Protein AF-A0A2E8LGP4-F1 (afdb_monomer_lite)

Foldseek 3Di:
DDDDDDDDDPVVQVVLQVVQVVVVHGPVVVVVVVVVVVVVVVVVVVVVVVVVVVVVVVVVPPPDDPDDDDDD

Sequence (72 aa):
MANLTLALDDDLLRRARVRAAEQETSVNAVVRELLTTWAAGDRAAAARRRLVGLSVSSAAGSRGAPLPTGLA

Structure (mmCIF, N/CA/C/O backbone):
data_AF-A0A2E8LGP4-F1
#
_entry.id   AF-A0A2E8LGP4-F1
#
loop_
_atom_site.group_PDB
_atom_site.id
_atom_site.type_symbol
_atom_site.label_atom_id
_atom_site.label_alt_id
_atom_site.label_comp_id
_atom_site.label_asym_id
_atom_site.label_entity_id
_atom_site.label_seq_id
_atom_site.pdbx_PDB_ins_code
_atom_site.Cartn_x
_atom_site.Cartn_y
_atom_site.Cartn_z
_atom_site.occupancy
_atom_site.B_iso_or_equiv
_atom_site.auth_seq_id
_atom_site.auth_comp_id
_atom_site.auth_asym_id
_atom_site.auth_atom_id
_atom_site.pdbx_PDB_model_num
ATOM 1 N N . MET A 1 1 ? -7.923 -14.023 -6.633 1.00 61.72 1 MET A N 1
ATOM 2 C CA . MET A 1 1 ? -7.065 -13.215 -5.737 1.00 61.72 1 MET A CA 1
ATOM 3 C C . MET A 1 1 ? -5.952 -14.106 -5.216 1.00 61.72 1 MET A C 1
ATOM 5 O O . MET A 1 1 ? -6.218 -15.282 -5.016 1.00 61.72 1 MET A O 1
ATOM 9 N N . ALA A 1 2 ? -4.738 -13.582 -5.051 1.00 80.94 2 ALA A N 1
ATOM 10 C CA . ALA A 1 2 ? -3.612 -14.314 -4.471 1.00 80.94 2 ALA A CA 1
ATOM 11 C C . ALA A 1 2 ? -3.314 -13.763 -3.070 1.00 80.94 2 ALA A C 1
ATOM 13 O O . ALA A 1 2 ? -3.405 -12.550 -2.868 1.00 80.94 2 ALA A O 1
ATOM 14 N N . ASN A 1 3 ? -2.973 -14.643 -2.129 1.00 87.06 3 ASN A N 1
ATOM 15 C CA . ASN A 1 3 ? -2.592 -14.269 -0.769 1.00 87.06 3 ASN A CA 1
ATOM 16 C C . ASN A 1 3 ? -1.068 -14.294 -0.638 1.00 87.06 3 ASN A C 1
ATOM 18 O O . ASN A 1 3 ? -0.422 -15.235 -1.092 1.00 87.06 3 ASN A O 1
ATOM 22 N N . LEU A 1 4 ? -0.516 -13.261 -0.005 1.00 87.75 4 LEU A N 1
ATOM 23 C CA . LEU A 1 4 ? 0.902 -13.141 0.314 1.00 87.75 4 LEU A CA 1
ATOM 24 C C . LEU A 1 4 ? 1.052 -13.122 1.836 1.00 87.75 4 LEU A C 1
ATOM 26 O O . LEU A 1 4 ? 0.478 -12.257 2.496 1.00 87.75 4 LEU A O 1
ATOM 30 N N . THR A 1 5 ? 1.836 -14.051 2.376 1.00 92.56 5 THR A N 1
ATOM 31 C CA . THR A 1 5 ? 2.208 -14.078 3.795 1.00 92.56 5 THR A CA 1
ATOM 32 C C . THR A 1 5 ? 3.641 -13.580 3.931 1.00 92.56 5 THR A C 1
ATOM 34 O O . THR A 1 5 ? 4.528 -14.068 3.235 1.00 92.56 5 THR A O 1
ATOM 37 N N . LEU A 1 6 ? 3.866 -12.612 4.818 1.00 89.81 6 LEU A N 1
ATOM 38 C CA . LEU A 1 6 ? 5.182 -12.039 5.102 1.00 89.81 6 LEU A CA 1
ATOM 39 C C . LEU A 1 6 ? 5.502 -12.229 6.584 1.00 89.81 6 LEU A C 1
ATOM 41 O O . LEU A 1 6 ? 4.650 -11.962 7.430 1.00 89.81 6 LEU A O 1
ATOM 45 N N . ALA A 1 7 ? 6.726 -12.654 6.888 1.00 94.38 7 ALA A N 1
ATOM 46 C CA . ALA A 1 7 ? 7.263 -12.583 8.241 1.00 94.38 7 ALA A CA 1
ATOM 47 C C . ALA A 1 7 ? 7.816 -11.170 8.474 1.00 94.38 7 ALA A C 1
ATOM 49 O O . ALA A 1 7 ? 8.605 -10.672 7.670 1.00 94.38 7 ALA A O 1
ATOM 50 N N . LEU A 1 8 ? 7.363 -10.515 9.539 1.00 92.75 8 LEU A N 1
ATOM 51 C CA . LEU A 1 8 ? 7.735 -9.153 9.917 1.00 92.75 8 LEU A CA 1
ATOM 52 C C . LEU A 1 8 ? 7.932 -9.118 11.430 1.00 92.75 8 LEU A C 1
ATOM 54 O O . LEU A 1 8 ? 7.224 -9.826 12.143 1.00 92.75 8 LEU A O 1
ATOM 58 N N . ASP A 1 9 ? 8.827 -8.259 11.912 1.00 96.81 9 ASP A N 1
ATOM 59 C CA . ASP A 1 9 ? 8.935 -7.988 13.345 1.00 96.81 9 ASP A CA 1
A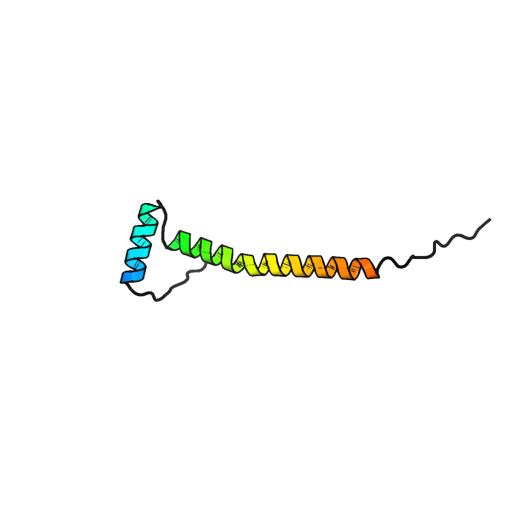TOM 60 C C . ASP A 1 9 ? 7.611 -7.441 13.901 1.00 96.81 9 ASP A C 1
ATOM 62 O O . ASP A 1 9 ? 6.993 -6.540 13.316 1.00 96.81 9 ASP A O 1
ATOM 66 N N . ASP A 1 10 ? 7.193 -7.938 15.065 1.00 96.12 10 ASP A N 1
ATOM 67 C CA . ASP A 1 10 ? 5.910 -7.573 15.676 1.00 96.12 10 ASP A CA 1
ATOM 68 C C . AS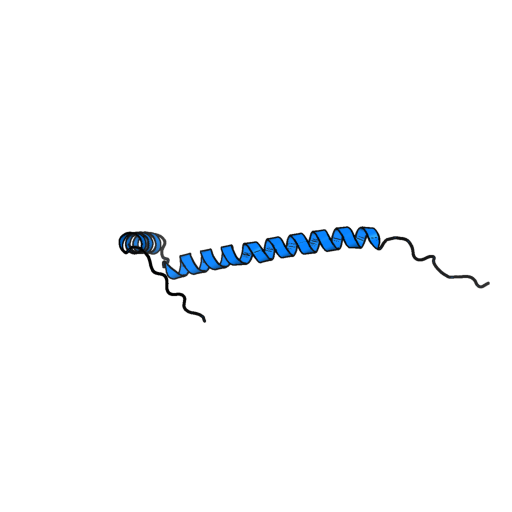P A 1 10 ? 5.807 -6.069 15.961 1.00 96.12 10 ASP A C 1
ATOM 70 O O . ASP A 1 10 ? 4.771 -5.444 15.710 1.00 96.12 10 ASP A O 1
ATOM 74 N N . ASP A 1 11 ? 6.900 -5.448 16.409 1.00 97.44 11 ASP A N 1
ATOM 75 C CA . ASP A 1 11 ? 6.958 -4.006 16.664 1.00 97.44 11 ASP A CA 1
ATOM 76 C C . ASP A 1 11 ? 6.823 -3.170 15.392 1.00 97.44 11 ASP A C 1
ATOM 78 O O . ASP A 1 11 ? 6.239 -2.077 15.405 1.00 97.44 11 ASP A O 1
ATOM 82 N N . LEU A 1 12 ? 7.349 -3.669 14.275 1.00 96.62 12 LEU A N 1
ATOM 83 C CA . LEU A 1 12 ? 7.182 -3.026 12.981 1.00 96.62 12 LEU A CA 1
ATOM 84 C C . LEU A 1 12 ? 5.721 -3.119 12.538 1.00 96.62 12 LEU A C 1
ATOM 86 O O . LEU A 1 12 ? 5.122 -2.097 12.190 1.00 96.62 12 LEU A O 1
ATOM 90 N N . LEU A 1 13 ? 5.126 -4.312 12.613 1.00 96.56 13 LEU A N 1
ATOM 91 C CA . LEU A 1 13 ? 3.734 -4.536 12.229 1.00 96.56 13 LEU A CA 1
ATOM 92 C C . LEU A 1 13 ? 2.765 -3.724 13.097 1.00 96.56 13 LEU A C 1
ATOM 94 O O . LEU A 1 13 ? 1.810 -3.140 12.579 1.00 96.56 13 LEU A O 1
ATOM 98 N N . ARG A 1 14 ? 3.023 -3.624 14.404 1.00 97.81 14 ARG A N 1
ATOM 99 C CA . ARG A 1 14 ? 2.231 -2.812 15.336 1.00 97.81 14 ARG A CA 1
ATOM 100 C C . ARG A 1 14 ? 2.255 -1.336 14.955 1.00 97.81 14 ARG A C 1
ATOM 102 O O . ARG A 1 14 ? 1.194 -0.729 14.819 1.00 97.81 14 ARG A O 1
ATOM 109 N N . ARG A 1 15 ? 3.441 -0.759 14.737 1.00 97.75 15 ARG A N 1
ATOM 110 C CA . ARG A 1 15 ? 3.573 0.653 14.332 1.00 97.75 15 ARG A CA 1
ATOM 111 C C . ARG A 1 15 ? 2.930 0.919 12.975 1.00 97.75 15 ARG A C 1
ATOM 113 O O . ARG A 1 15 ? 2.242 1.924 12.819 1.00 97.75 15 ARG A O 1
ATOM 120 N N . ALA A 1 16 ? 3.096 0.005 12.020 1.00 97.06 16 ALA A N 1
ATOM 121 C CA . ALA A 1 16 ? 2.457 0.107 10.712 1.00 97.06 16 ALA A CA 1
ATOM 122 C C . ALA A 1 16 ? 0.924 0.112 10.824 1.00 97.06 16 ALA A C 1
ATOM 124 O O . ALA A 1 16 ? 0.270 0.902 10.149 1.00 97.06 16 ALA A O 1
ATOM 125 N N . ARG A 1 17 ? 0.348 -0.721 11.702 1.00 97.25 17 ARG A N 1
ATOM 126 C CA . ARG A 1 17 ? -1.101 -0.749 11.959 1.00 97.25 17 ARG A CA 1
ATOM 127 C C . ARG A 1 17 ? -1.614 0.550 12.569 1.00 97.25 17 ARG A C 1
ATOM 129 O O . ARG A 1 17 ? -2.615 1.060 12.081 1.00 97.25 17 ARG A O 1
ATOM 136 N N . VAL A 1 18 ? -0.927 1.091 13.577 1.00 98.31 18 VAL A N 1
ATOM 137 C CA . VAL A 1 18 ? -1.292 2.385 14.188 1.00 98.31 18 VAL A CA 1
ATOM 138 C C . VAL A 1 18 ? -1.286 3.484 13.129 1.00 98.31 18 VAL A C 1
ATOM 140 O O . VAL A 1 18 ? -2.300 4.139 12.916 1.00 98.31 18 VAL A O 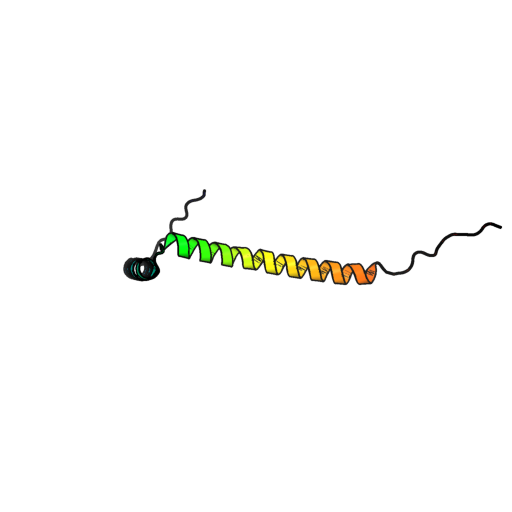1
ATOM 143 N N . ARG A 1 19 ? -0.193 3.591 12.369 1.00 97.56 19 ARG A N 1
ATOM 144 C CA . ARG A 1 19 ? -0.053 4.584 11.298 1.00 97.56 19 ARG A CA 1
ATOM 145 C C . ARG A 1 19 ? -1.097 4.429 10.187 1.00 97.56 19 ARG A C 1
ATOM 147 O O . ARG A 1 19 ? -1.512 5.420 9.592 1.00 97.56 19 ARG A O 1
ATOM 154 N N . ALA A 1 20 ? -1.471 3.199 9.844 1.00 97.38 20 ALA A N 1
ATOM 155 C CA . ALA A 1 20 ? -2.507 2.946 8.848 1.00 97.38 20 ALA A CA 1
ATOM 156 C C . ALA A 1 20 ? -3.886 3.383 9.364 1.00 97.38 20 ALA A C 1
ATOM 158 O O . ALA A 1 20 ? -4.619 4.042 8.635 1.00 97.38 20 ALA A O 1
ATOM 159 N N . ALA A 1 21 ? -4.203 3.087 10.627 1.00 97.50 21 ALA A N 1
ATOM 160 C CA . ALA A 1 21 ? -5.459 3.495 11.248 1.00 97.50 21 ALA A CA 1
ATOM 161 C C . ALA A 1 21 ? -5.589 5.024 11.354 1.00 97.50 21 ALA A C 1
ATOM 163 O O . ALA A 1 21 ? -6.650 5.560 11.054 1.00 97.50 21 ALA A O 1
ATOM 164 N N . GLU A 1 22 ? -4.504 5.728 11.694 1.00 98.00 22 GLU A N 1
ATOM 165 C CA . GLU A 1 22 ? -4.446 7.202 11.697 1.00 98.00 22 GLU A CA 1
ATOM 166 C C . GLU A 1 22 ? -4.754 7.823 10.323 1.00 98.00 22 GLU A C 1
ATOM 168 O O . GLU A 1 22 ? -5.223 8.952 10.249 1.00 98.00 22 GLU A O 1
ATOM 173 N N . GLN A 1 23 ? -4.492 7.089 9.238 1.00 97.12 23 GLN A N 1
ATOM 174 C CA . GLN A 1 23 ? -4.756 7.499 7.854 1.00 97.12 23 GLN A CA 1
ATOM 175 C C . GLN A 1 23 ? -6.042 6.874 7.288 1.00 97.12 23 GLN A C 1
ATOM 177 O O . GLN A 1 23 ? -6.206 6.827 6.071 1.00 97.12 23 GLN A O 1
ATOM 182 N N . GLU A 1 24 ? -6.916 6.335 8.146 1.00 97.06 24 GLU A N 1
ATOM 183 C CA . GLU A 1 24 ? -8.167 5.667 7.752 1.00 97.06 24 GLU A CA 1
ATOM 184 C C . GLU A 1 24 ? -7.961 4.550 6.705 1.00 97.06 24 GLU A C 1
ATOM 186 O O . GLU A 1 24 ? -8.801 4.285 5.846 1.00 97.06 24 GLU A O 1
ATOM 191 N N . THR A 1 25 ? -6.818 3.860 6.773 1.00 97.56 25 THR A N 1
ATOM 192 C CA . THR A 1 25 ? -6.439 2.783 5.853 1.00 97.56 25 THR A CA 1
ATOM 193 C C . THR A 1 25 ? -6.004 1.521 6.604 1.00 97.56 25 THR A C 1
ATOM 195 O O . THR A 1 25 ? -6.056 1.425 7.830 1.00 97.56 25 THR A O 1
ATOM 198 N N . SER A 1 26 ? -5.575 0.500 5.864 1.00 97.12 26 SER A N 1
ATOM 199 C CA . SER A 1 26 ? -5.039 -0.744 6.419 1.00 97.12 26 SER A CA 1
ATOM 200 C C . SER A 1 26 ? -3.648 -1.039 5.875 1.00 97.12 26 SER A C 1
ATOM 202 O O . SER A 1 26 ? -3.314 -0.688 4.745 1.00 97.12 26 SER A O 1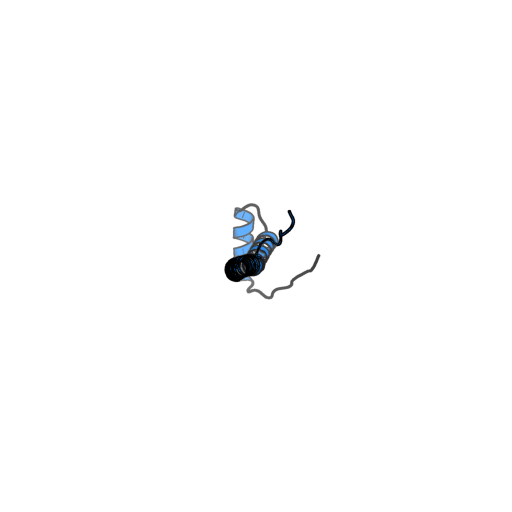
ATOM 204 N N . VAL A 1 27 ? -2.848 -1.780 6.647 1.00 95.94 27 VAL A N 1
ATOM 205 C CA . VAL A 1 27 ? -1.521 -2.241 6.201 1.00 95.94 27 VAL A CA 1
ATOM 206 C C . VAL A 1 27 ? -1.618 -3.027 4.888 1.00 95.94 27 VAL A C 1
ATOM 208 O O . VAL A 1 27 ? -0.773 -2.874 4.015 1.00 95.94 27 VAL A O 1
ATOM 211 N N . ASN A 1 28 ? -2.679 -3.817 4.701 1.00 94.19 28 ASN A N 1
ATOM 212 C CA . ASN A 1 28 ? -2.879 -4.581 3.470 1.00 94.19 28 ASN A CA 1
ATOM 213 C C . ASN A 1 28 ? -3.151 -3.675 2.254 1.00 94.19 28 ASN A C 1
ATOM 215 O O . ASN A 1 28 ? -2.679 -3.961 1.155 1.00 94.19 28 ASN A O 1
ATOM 219 N N . ALA A 1 29 ? -3.889 -2.575 2.439 1.00 95.56 29 ALA A N 1
ATOM 220 C CA . ALA A 1 29 ? -4.115 -1.590 1.381 1.00 95.56 29 ALA A CA 1
ATOM 221 C C . ALA A 1 29 ? -2.805 -0.890 0.988 1.00 95.56 29 ALA A C 1
ATOM 223 O O . ALA A 1 29 ? -2.479 -0.835 -0.196 1.00 95.56 29 ALA A O 1
ATOM 224 N N . VAL A 1 30 ? -2.009 -0.475 1.978 1.00 95.56 30 VAL A N 1
ATOM 225 C CA . VAL A 1 30 ? -0.694 0.147 1.758 1.00 95.56 30 VAL A CA 1
ATOM 226 C C . VAL A 1 30 ? 0.262 -0.800 1.026 1.00 95.56 30 VAL A C 1
ATOM 228 O O . VAL A 1 30 ? 0.883 -0.418 0.038 1.00 95.56 30 VAL A O 1
ATOM 231 N N . VAL A 1 31 ? 0.361 -2.062 1.456 1.00 94.38 31 VAL A N 1
ATOM 232 C CA . VAL A 1 31 ? 1.223 -3.061 0.797 1.00 94.38 31 VAL A CA 1
ATOM 233 C C . VAL A 1 31 ? 0.756 -3.333 -0.633 1.00 94.38 31 VAL A C 1
ATOM 235 O O . VAL A 1 31 ? 1.579 -3.430 -1.541 1.00 94.38 31 VAL A O 1
ATOM 238 N N . ARG A 1 32 ? -0.559 -3.414 -0.865 1.00 92.75 32 ARG A N 1
ATOM 239 C CA . ARG A 1 32 ? -1.121 -3.579 -2.211 1.00 92.75 32 ARG A CA 1
ATOM 240 C C . ARG A 1 32 ? -0.738 -2.421 -3.124 1.00 92.75 32 ARG A C 1
ATOM 242 O O . ARG A 1 32 ? -0.343 -2.665 -4.263 1.00 92.75 32 ARG A O 1
ATOM 249 N N . GLU A 1 33 ? -0.859 -1.188 -2.650 1.00 92.12 33 GLU A N 1
ATOM 250 C CA . GLU A 1 33 ? -0.481 0.000 -3.414 1.00 92.12 33 GLU A CA 1
ATOM 251 C C . GLU A 1 33 ? 1.020 0.001 -3.723 1.00 92.12 33 GLU A C 1
ATOM 253 O O . GLU A 1 33 ? 1.413 0.169 -4.879 1.00 92.12 33 GLU A O 1
ATOM 258 N N . LEU A 1 34 ? 1.855 -0.295 -2.724 1.00 92.00 34 LEU A N 1
ATOM 259 C CA . LEU A 1 34 ? 3.303 -0.379 -2.888 1.00 92.00 34 LEU A CA 1
ATOM 260 C C . LEU A 1 34 ? 3.693 -1.420 -3.945 1.00 92.00 34 LEU A C 1
ATOM 262 O O . LEU A 1 34 ? 4.460 -1.113 -4.855 1.00 92.00 34 LEU A O 1
ATOM 266 N N . LEU A 1 35 ? 3.130 -2.630 -3.867 1.00 91.25 35 LEU A N 1
ATOM 267 C CA . LEU A 1 35 ? 3.379 -3.699 -4.840 1.00 91.25 35 LEU A CA 1
ATOM 268 C C . LEU A 1 35 ? 2.862 -3.338 -6.237 1.00 91.25 35 LEU A C 1
ATOM 270 O O . LEU A 1 35 ? 3.498 -3.678 -7.233 1.00 91.25 35 LEU A O 1
ATOM 274 N N . THR A 1 36 ? 1.736 -2.627 -6.322 1.00 88.50 36 THR A N 1
ATOM 275 C CA . THR A 1 36 ? 1.177 -2.159 -7.599 1.00 88.50 36 THR A CA 1
ATOM 276 C C . THR A 1 36 ? 2.116 -1.159 -8.261 1.00 88.50 36 THR A C 1
ATOM 278 O O . THR A 1 36 ? 2.441 -1.311 -9.439 1.00 88.50 36 THR A O 1
ATOM 281 N N . THR A 1 37 ? 2.597 -0.176 -7.503 1.00 86.94 37 THR A N 1
ATOM 282 C CA . THR A 1 37 ? 3.550 0.833 -7.980 1.00 86.94 37 THR A CA 1
ATOM 283 C C . THR A 1 37 ? 4.883 0.196 -8.357 1.00 86.94 37 THR A C 1
ATOM 285 O O . THR A 1 37 ? 5.418 0.470 -9.433 1.00 86.94 37 THR A O 1
ATOM 288 N N . TRP A 1 38 ? 5.384 -0.716 -7.524 1.00 85.56 38 TRP A N 1
ATOM 289 C CA . TRP A 1 38 ? 6.613 -1.460 -7.783 1.00 85.56 38 TRP A CA 1
ATOM 290 C C . TRP A 1 38 ? 6.526 -2.260 -9.091 1.00 85.56 38 TRP A C 1
ATOM 292 O O . TRP A 1 38 ? 7.387 -2.122 -9.958 1.00 85.56 38 TRP A O 1
ATOM 302 N N . ALA A 1 39 ? 5.434 -3.001 -9.304 1.00 84.00 39 ALA A N 1
ATOM 303 C CA . ALA A 1 39 ? 5.205 -3.753 -10.539 1.00 84.00 39 ALA A CA 1
ATOM 304 C C . ALA A 1 39 ? 4.932 -2.852 -11.763 1.00 84.00 39 ALA A C 1
ATOM 306 O O . ALA A 1 39 ? 5.191 -3.239 -12.906 1.00 84.00 39 ALA A O 1
ATOM 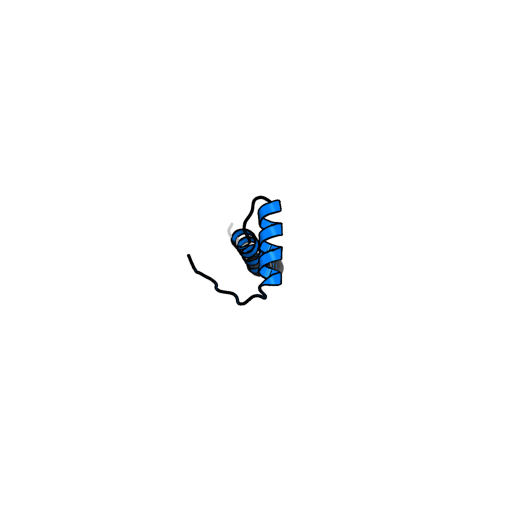307 N N . ALA A 1 40 ? 4.388 -1.648 -11.562 1.00 80.38 40 ALA A N 1
ATOM 308 C CA . ALA A 1 40 ? 4.139 -0.689 -12.637 1.00 80.38 40 ALA A CA 1
ATOM 309 C C . ALA A 1 40 ? 5.432 -0.060 -13.182 1.00 80.38 40 ALA A C 1
ATOM 311 O O . ALA A 1 40 ? 5.497 0.235 -14.380 1.00 80.38 40 ALA A O 1
ATOM 312 N N . GLY A 1 41 ? 6.463 0.101 -12.343 1.00 67.62 41 GLY A N 1
ATOM 313 C CA . GLY A 1 41 ? 7.776 0.619 -12.744 1.00 67.62 41 GLY A CA 1
ATOM 314 C C . GLY A 1 41 ? 8.381 -0.148 -13.924 1.00 67.62 41 GLY A C 1
ATOM 315 O O . GLY A 1 41 ? 8.883 0.466 -14.869 1.00 67.62 41 GLY A O 1
ATOM 316 N N . ASP A 1 42 ? 8.215 -1.471 -13.940 1.00 63.19 42 ASP A N 1
ATOM 317 C CA . ASP A 1 42 ? 8.686 -2.327 -15.030 1.00 63.19 42 ASP A CA 1
ATOM 318 C C . ASP A 1 42 ? 7.894 -2.132 -16.328 1.00 63.19 42 ASP A C 1
ATOM 320 O O . ASP A 1 42 ? 8.471 -2.088 -17.418 1.00 63.19 42 ASP A O 1
ATOM 324 N N . ARG A 1 43 ? 6.574 -1.922 -16.239 1.00 64.50 43 ARG A N 1
ATOM 325 C CA . ARG A 1 43 ? 5.725 -1.658 -17.414 1.00 64.50 43 ARG A CA 1
ATOM 326 C C . ARG A 1 43 ? 5.992 -0.293 -18.034 1.00 64.50 43 ARG A C 1
ATOM 328 O O . ARG A 1 43 ? 6.080 -0.201 -19.256 1.00 64.50 43 ARG A O 1
ATOM 335 N N . ALA A 1 44 ? 6.155 0.756 -17.231 1.00 67.06 44 ALA A N 1
ATOM 336 C CA . ALA A 1 44 ? 6.478 2.091 -17.737 1.00 67.06 44 ALA A CA 1
ATOM 337 C C . ALA A 1 44 ? 7.886 2.137 -18.357 1.00 67.06 44 ALA A C 1
ATOM 339 O O . ALA A 1 44 ? 8.084 2.733 -19.419 1.00 67.06 44 ALA A O 1
ATOM 340 N N . ALA A 1 45 ? 8.859 1.461 -17.737 1.00 65.12 45 ALA A N 1
ATOM 341 C CA . ALA A 1 45 ? 10.200 1.316 -18.293 1.00 65.12 45 ALA A CA 1
ATOM 342 C C . ALA A 1 45 ? 10.195 0.494 -19.594 1.00 65.12 45 ALA A C 1
ATOM 344 O O . ALA A 1 45 ? 10.822 0.897 -20.576 1.00 65.12 45 ALA A O 1
ATOM 345 N N . ALA A 1 46 ? 9.447 -0.610 -19.650 1.00 66.25 46 ALA A N 1
ATOM 346 C CA . ALA A 1 46 ? 9.288 -1.417 -20.859 1.00 66.25 46 ALA A CA 1
ATOM 347 C C . ALA A 1 46 ? 8.571 -0.654 -21.985 1.00 66.25 46 ALA A C 1
ATOM 349 O O . ALA A 1 46 ? 9.007 -0.717 -23.134 1.00 66.25 46 ALA A O 1
ATOM 350 N N . ALA A 1 47 ? 7.524 0.113 -21.671 1.00 73.62 47 ALA A N 1
ATOM 351 C CA . ALA A 1 47 ? 6.809 0.947 -22.637 1.00 73.62 47 ALA A CA 1
ATOM 352 C C . ALA A 1 47 ? 7.704 2.056 -23.211 1.00 73.62 47 ALA A C 1
ATOM 354 O O . ALA A 1 47 ? 7.736 2.234 -24.428 1.00 73.62 47 ALA A O 1
ATOM 355 N N . ARG A 1 48 ? 8.500 2.743 -22.374 1.00 72.56 48 ARG A N 1
ATOM 356 C CA . ARG A 1 48 ? 9.504 3.715 -22.851 1.00 72.56 48 ARG A CA 1
ATOM 357 C C . ARG A 1 48 ? 10.546 3.067 -23.756 1.00 72.56 48 ARG A C 1
ATOM 359 O O . ARG A 1 48 ? 10.808 3.597 -24.830 1.00 72.56 48 ARG A O 1
ATOM 366 N N . ARG A 1 49 ? 11.108 1.916 -23.364 1.00 72.81 49 ARG A N 1
ATOM 367 C CA . ARG A 1 49 ? 12.065 1.174 -24.208 1.00 72.81 49 ARG A CA 1
ATOM 368 C C . ARG A 1 49 ? 11.453 0.805 -25.558 1.00 72.81 49 ARG A C 1
ATOM 370 O O . ARG A 1 49 ? 12.102 0.967 -26.586 1.00 72.81 49 ARG A O 1
ATOM 377 N N . ARG A 1 50 ? 10.193 0.365 -25.565 1.00 71.88 50 ARG A N 1
ATOM 378 C CA . ARG A 1 50 ? 9.464 0.018 -26.790 1.00 71.88 50 ARG A CA 1
ATOM 379 C C . ARG A 1 50 ? 9.221 1.236 -27.680 1.00 71.88 50 ARG A C 1
ATOM 381 O O . ARG A 1 50 ? 9.450 1.140 -28.878 1.00 71.88 50 ARG A O 1
ATOM 388 N N . LEU A 1 51 ? 8.832 2.377 -27.110 1.00 77.50 51 LEU A N 1
ATOM 389 C CA . LEU A 1 51 ? 8.683 3.637 -27.848 1.00 77.50 51 LEU A CA 1
ATOM 390 C C . LEU A 1 51 ? 10.003 4.090 -28.482 1.00 77.50 51 LEU A C 1
ATOM 392 O O . LEU A 1 51 ? 10.030 4.368 -29.676 1.00 77.50 51 LEU A O 1
ATOM 396 N N . VAL A 1 52 ? 11.108 4.094 -27.728 1.00 79.81 52 VAL A N 1
ATOM 397 C CA . VAL A 1 52 ? 12.440 4.424 -28.271 1.00 79.81 52 VAL A CA 1
ATOM 398 C C . VAL A 1 52 ? 12.822 3.463 -29.401 1.00 79.81 52 VAL A C 1
ATOM 400 O O . VAL A 1 52 ? 13.271 3.908 -30.455 1.00 79.81 52 VAL A O 1
ATOM 403 N N . GLY A 1 53 ? 12.583 2.160 -29.226 1.00 72.62 53 GLY A N 1
ATOM 404 C CA . GLY A 1 53 ? 12.832 1.156 -30.262 1.00 72.62 53 GLY A CA 1
ATOM 405 C C . GLY A 1 53 ? 12.046 1.408 -31.553 1.00 72.62 53 GLY A C 1
ATOM 406 O O . GLY A 1 53 ? 12.613 1.298 -32.640 1.00 72.62 53 GLY A O 1
ATOM 407 N N . LEU A 1 54 ? 10.771 1.799 -31.451 1.00 76.75 54 LEU A N 1
ATOM 408 C CA . LEU A 1 54 ? 9.926 2.150 -32.601 1.00 76.75 54 LEU A CA 1
ATOM 409 C C . LEU A 1 54 ? 10.394 3.431 -33.308 1.00 76.75 54 LEU A C 1
ATOM 411 O O . LEU A 1 54 ? 10.381 3.488 -34.537 1.00 76.75 54 LEU A O 1
ATOM 415 N N . SER A 1 55 ? 10.849 4.439 -32.562 1.00 71.38 55 SER A N 1
ATOM 416 C CA . SER A 1 55 ? 11.379 5.684 -33.137 1.00 71.38 55 SER A CA 1
ATOM 417 C C . SER A 1 55 ? 12.678 5.449 -33.911 1.00 71.38 55 SER A C 1
ATOM 419 O O . SER A 1 55 ? 12.834 5.948 -35.025 1.00 71.38 55 SER A O 1
ATOM 421 N N . VAL A 1 56 ? 13.589 4.640 -33.358 1.00 71.06 56 VAL A N 1
ATOM 422 C CA . VAL A 1 56 ? 14.855 4.276 -34.018 1.00 71.06 56 VAL A CA 1
ATOM 423 C C . VAL A 1 56 ? 14.604 3.467 -35.294 1.00 71.06 56 VAL A C 1
ATOM 425 O O . VAL A 1 56 ? 15.256 3.698 -36.309 1.00 71.06 56 VAL A O 1
ATOM 428 N N . SER A 1 57 ? 13.632 2.552 -35.279 1.00 66.12 57 SER A N 1
ATOM 429 C CA . SER A 1 57 ? 13.291 1.739 -36.455 1.00 66.12 57 SER A CA 1
ATOM 430 C C . SER A 1 57 ? 12.486 2.505 -37.514 1.00 66.12 57 SER A C 1
ATOM 432 O O . SER A 1 57 ? 12.671 2.262 -38.705 1.00 66.12 57 SER A O 1
ATOM 434 N N . SER A 1 58 ? 11.678 3.494 -37.122 1.00 60.09 58 SER A N 1
ATOM 435 C CA . SER A 1 58 ? 10.957 4.371 -38.062 1.00 60.09 58 SER A CA 1
ATOM 436 C C . SER A 1 58 ? 11.894 5.274 -38.871 1.00 60.09 58 SER A C 1
ATOM 438 O O . SER A 1 58 ? 11.670 5.469 -40.063 1.00 60.09 58 SER A O 1
ATOM 440 N N . ALA A 1 59 ? 12.990 5.758 -38.275 1.00 58.09 59 ALA A N 1
ATOM 441 C CA . ALA A 1 59 ? 14.011 6.531 -38.993 1.00 58.09 59 ALA A CA 1
ATOM 442 C C . ALA A 1 59 ? 14.766 5.708 -40.061 1.00 58.09 59 ALA A C 1
ATOM 444 O O . ALA A 1 59 ? 15.355 6.278 -40.977 1.00 58.09 59 ALA A O 1
ATOM 445 N N . ALA A 1 60 ? 14.734 4.372 -39.976 1.00 58.88 60 ALA A N 1
ATOM 446 C CA . ALA A 1 60 ? 15.336 3.480 -40.967 1.00 58.88 60 ALA A CA 1
ATOM 447 C C . ALA A 1 60 ? 14.379 3.101 -42.118 1.00 58.88 60 ALA A C 1
ATOM 449 O O . ALA A 1 60 ? 14.849 2.657 -43.167 1.00 58.88 60 ALA A O 1
ATOM 450 N N . GLY A 1 61 ? 13.062 3.289 -41.947 1.00 53.31 61 GLY A N 1
ATOM 451 C CA . GLY A 1 61 ? 12.027 2.938 -42.930 1.00 53.31 61 GLY A CA 1
ATOM 452 C C . GLY A 1 61 ? 11.712 4.024 -43.966 1.00 53.31 61 GLY A C 1
ATOM 453 O O . GLY A 1 61 ? 11.097 3.729 -44.986 1.00 53.31 61 GLY A O 1
ATOM 454 N N . SER A 1 62 ? 12.154 5.268 -43.761 1.00 55.44 62 SER A N 1
ATOM 455 C CA . SER A 1 62 ? 11.940 6.382 -44.697 1.00 55.44 62 SER A CA 1
ATOM 456 C C . SER A 1 62 ? 13.077 6.529 -45.718 1.00 55.44 62 SER A C 1
ATOM 458 O O . SER A 1 62 ? 13.605 7.617 -45.937 1.00 55.44 62 SER A O 1
ATOM 460 N N . ARG A 1 63 ? 13.475 5.441 -46.386 1.00 54.72 63 ARG A N 1
ATOM 461 C CA . ARG A 1 63 ? 14.216 5.545 -47.654 1.00 54.72 63 ARG A CA 1
ATOM 462 C C . ARG A 1 63 ? 13.251 5.225 -48.786 1.00 54.72 63 ARG A C 1
ATOM 464 O O . ARG A 1 63 ? 12.721 4.124 -48.855 1.00 54.72 63 ARG A O 1
ATOM 471 N N . GLY A 1 64 ? 12.980 6.256 -49.586 1.00 56.53 64 GLY A N 1
ATOM 472 C CA . GLY A 1 64 ? 11.885 6.349 -50.543 1.00 56.53 64 GLY A CA 1
ATOM 473 C C . GLY A 1 64 ? 11.690 5.118 -51.419 1.00 56.53 64 GLY A C 1
ATOM 474 O O . GLY A 1 64 ? 12.616 4.653 -52.080 1.00 56.53 64 GLY A O 1
ATOM 475 N N . ALA A 1 65 ? 10.447 4.645 -51.463 1.00 57.62 65 ALA A N 1
ATOM 476 C CA . ALA A 1 65 ? 9.981 3.835 -52.572 1.00 57.62 65 ALA A CA 1
ATOM 477 C C . ALA A 1 65 ? 9.905 4.747 -53.814 1.00 57.62 65 ALA A C 1
ATOM 479 O O . ALA A 1 65 ? 9.195 5.757 -53.764 1.00 57.62 65 ALA A O 1
ATOM 480 N N . PRO A 1 66 ? 10.637 4.463 -54.906 1.00 56.19 66 PRO A N 1
ATOM 481 C CA . PRO A 1 66 ? 10.465 5.204 -56.146 1.00 56.19 66 PRO A CA 1
ATOM 482 C C . PRO A 1 66 ? 9.062 4.917 -56.693 1.00 56.19 66 PRO A C 1
ATOM 484 O O . PRO A 1 66 ? 8.667 3.760 -56.827 1.00 56.19 66 PRO A O 1
ATOM 487 N N . LEU A 1 67 ? 8.298 5.977 -56.967 1.00 60.59 67 LEU A N 1
ATOM 488 C CA . LEU A 1 67 ? 6.972 5.887 -57.576 1.00 60.59 67 LEU A CA 1
ATOM 489 C C . LEU A 1 67 ? 7.102 5.274 -58.984 1.00 60.59 67 LEU A C 1
ATOM 491 O O . LEU A 1 67 ? 7.814 5.847 -59.813 1.00 60.59 67 LEU A O 1
ATOM 495 N N . PRO A 1 68 ? 6.443 4.144 -59.295 1.00 68.69 68 PRO A N 1
ATOM 496 C CA . PRO A 1 68 ? 6.440 3.605 -60.644 1.00 68.69 68 PRO A CA 1
ATOM 497 C C . PRO A 1 68 ? 5.283 4.217 -61.433 1.00 68.69 68 PRO A C 1
ATOM 499 O O . PRO A 1 68 ? 4.133 3.864 -61.201 1.00 68.69 68 PRO A O 1
ATOM 502 N N . THR A 1 69 ? 5.575 5.083 -62.401 1.00 51.25 69 THR A N 1
ATOM 503 C CA . THR A 1 69 ? 4.617 5.352 -63.486 1.00 51.25 69 THR A CA 1
ATOM 504 C C . THR A 1 69 ? 5.344 5.854 -64.723 1.00 51.25 69 THR A C 1
ATOM 506 O O . THR A 1 69 ? 5.621 7.040 -64.867 1.00 51.25 69 THR A O 1
ATOM 509 N N . GLY A 1 70 ? 5.640 4.922 -65.625 1.00 63.12 70 GLY A N 1
ATOM 510 C CA . GLY A 1 70 ? 5.577 5.195 -67.053 1.00 63.12 70 GLY A CA 1
ATOM 511 C C . GLY A 1 70 ? 4.235 4.686 -67.573 1.00 63.12 70 GLY A C 1
ATOM 512 O O . GLY A 1 70 ? 3.874 3.557 -67.256 1.00 63.12 70 GLY A O 1
ATOM 513 N N . LEU A 1 71 ? 3.502 5.523 -68.308 1.00 49.22 71 LEU A N 1
ATOM 514 C CA . LEU A 1 71 ? 2.890 5.212 -69.607 1.00 49.22 71 LEU A CA 1
ATOM 515 C C . LEU A 1 71 ? 2.111 6.449 -70.093 1.00 49.22 71 LEU A C 1
ATOM 517 O O . LEU A 1 71 ? 1.082 6.785 -69.509 1.00 49.22 71 LEU A O 1
ATOM 521 N N . ALA A 1 72 ? 2.609 7.097 -71.146 1.00 43.78 72 ALA A N 1
ATOM 522 C CA . ALA A 1 72 ? 1.841 7.769 -72.200 1.00 43.78 72 ALA A CA 1
ATOM 523 C C . ALA A 1 72 ? 2.803 8.122 -73.339 1.00 43.78 72 ALA A C 1
ATOM 525 O O . ALA A 1 72 ? 3.814 8.800 -73.048 1.00 43.78 72 ALA A O 1
#

pLDDT: mean 79.92, std 16.24, range [43.78, 98.31]

Secondary structure (DSSP, 8-state):
---------HHHHHHHHHHHHHTT--HHHHHHHHHHHHHHHHHHHHHHHHHHHHHHHHHHH-S-PPP-----

Radius of gyration: 26.14 Å; chains: 1; bounding box: 24×22×89 Å

=== Feature glossary ===
The record interleaves many kinds of information about one protein. Here is each kind framed as the question it answers.

Q: Are the domains correctly placed relative to each other?
A: Predicted aligned error is AlphaFold's pairwise confidence. Unlike pLDDT (per-residue), PAE is per-residue-pair and captures whether two parts of the structure are correctly placed relative to each other. Units are ångströms of expected positional error.

Q: Which residues are in helices, strands, or loops?
A: Eight-state secondary structure (DSSP): H is the canonical α-helix, G the tighter 3₁₀-helix, I the wider π-helix; E/B are β-structure, T and S are turns and bends, and '-' is everything else. DSSP derives these from the pattern of main-chain N–H···O=C hydrogen bonds, not from the sequence.

Q: What if only a Cα trace is available?
A: P-SEA three-state annotation labels each residue as helix, strand, or coil based purely on the geometry of the Cα trace. It serves as a fallback when the full backbone (and thus DSSP) is unavailable.

Q: What are the backbone torsion angles?
A: φ (phi) and ψ (psi) are the two rotatable backbone dihedrals per residue: φ is the C(i-1)–N–Cα–C torsion, ψ is the N–Cα–C–N(i+1) torsion, both in degrees on (−180°, 180°]. α-helical residues cluster near (−60°, −45°); β-strand residues near (−120°, +130°). A Ramachandran plot is simply a scatter of (φ, ψ) for every residue.

Q: What known structures does this most resemble?
A: Structural nearest neighbors (via Foldseek easy-search vs the PDB). Reported per hit: target PDB id, E-value, and alignment TM-score. A TM-score above ~0.5 is the conventional threshold for 'same fold'.

Q: What family and function is it annotated with?
A: Database cross-references. InterPro integrates a dozen domain/family signature databases into unified entries with residue-range hits. GO terms attach function/process/location labels with evidence codes. CATH codes position the fold in a four-level structural taxonomy. Organism is the NCBI-taxonomy species name.

Q: Which residues are buried vs exposed?
A: Solvent accessibility: the surface area of each residue that a 1.4 Å water probe can touch, in Å². When only backbone atoms are present the absolute values are lower than full-atom SASA (side chains contribute most of the area) and are flagged as backbone-only.

Q: What do the diagnostic plots show?
A: Three diagnostic plots accompany the record. The Cα contact map visualizes the tertiary structure as a 2D adjacency matrix (8 Å cutoff, sequence-local contacts suppressed). The Ramachandran plot shows the distribution of backbone (φ, ψ) torsions, with points in the α and β basins reflecting secondary structure content. The PAE plot shows AlphaFold's inter-residue confidence as a color matrix.

Q: What is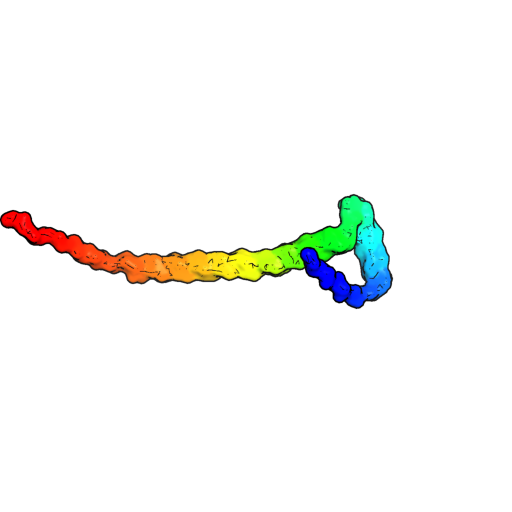 the amino-acid chain?
A: The amino-acid sequence is the protein's primary structure: the linear order of residues from the N-terminus to the C-terminus, written in one-letter code. Everything else here — the 3D coordinates, the secondary structure, the domain annotations — is ultimately a consequence of this string.

Q: What do the rendered images show?
A: The six renders are orthographic views along the three Cartesian axes in both directions. Representation (cartoon, sticks, or surface) and color scheme (sequence-rainbow or by-chain) vary across proteins so the training set covers all the common visualization conventions.

Q: Where is each backbone atom in 3D?
A: The mmCIF table is the protein's shape written out atom by atom. For each backbone N, Cα, C, and carbonyl O, it records an (x, y, z) coordinate triple in Å plus the residue type, chain letter, and residue number.

Q: How mobile is each atom in the crystal?
A: For experimental (PDB) structures, the B-factor (temperature factor) quantifies the positional spread of each atom in the crystal — a combination of thermal vibration and static disorder — in units of Å². High B-factors mark flexible loops or poorly resolved regions; low B-factors mark the rigid, well-ordered core.

Q: How big and how compact is the whole molecule?
A: Three whole-structure scalars: the radius of gyration (RMS distance of Cα from centroid, in Å), the count of Cα–Cα contacts (pairs closer than 8 Å and separated by more than four residues in sequence — i.e. tertiary, not local, contacts), and the bounding-box dimensions. Together they distinguish compact globular folds from extended fibres or disordered chains.

Q: What does the local fold look like, residue by residue?
A: A 3Di character summarizes, for each residue, the relative orientation of the Cα frame of its nearest spatial neighbor. Because it encodes fold topology rather than chemistry, 3Di alignments detect remote structural similarity that sequence alignment misses.

Q: How confident is the AlphaFold model at each residue?
A: For AlphaFold models, the B-factor field carries pLDDT — the model's own estimate of local accuracy on a 0–100 scale. Regions with pLDDT<50 should be treated as essentially unmodeled; they often correspond to intrinsically disordered segments.